Protein AF-A0A523LJW1-F1 (afdb_monomer_lite)

Structure (mmCIF, N/CA/C/O backbone):
data_AF-A0A523LJW1-F1
#
_entry.id   AF-A0A523LJW1-F1
#
loop_
_atom_site.group_PDB
_atom_site.id
_atom_site.type_symbol
_atom_site.label_atom_id
_atom_site.label_alt_id
_atom_site.label_comp_id
_atom_site.label_asym_id
_atom_site.label_entity_id
_atom_site.label_seq_id
_atom_site.pdbx_PDB_ins_code
_atom_site.Cartn_x
_atom_site.Cartn_y
_atom_site.Cartn_z
_atom_site.occupancy
_atom_site.B_iso_or_equiv
_atom_site.auth_seq_id
_atom_site.auth_comp_id
_atom_site.auth_asym_id
_atom_site.auth_atom_id
_atom_site.pdbx_PDB_model_num
ATOM 1 N N . MET A 1 1 ? 12.266 3.911 8.653 1.00 76.69 1 MET A N 1
ATOM 2 C CA . MET A 1 1 ? 10.975 4.459 8.185 1.00 76.69 1 MET A CA 1
ATOM 3 C C . MET A 1 1 ? 10.157 4.820 9.414 1.00 76.69 1 MET A C 1
ATOM 5 O O . MET A 1 1 ? 10.137 4.021 10.342 1.00 76.69 1 MET A O 1
ATOM 9 N N . LYS A 1 2 ? 9.584 6.025 9.476 1.00 90.19 2 LYS A N 1
ATOM 10 C CA . LYS A 1 2 ? 8.760 6.456 10.613 1.00 90.19 2 LYS A CA 1
ATOM 11 C C . LYS A 1 2 ? 7.357 5.871 10.452 1.00 90.19 2 LYS A C 1
ATOM 13 O O . LYS A 1 2 ? 6.753 6.067 9.399 1.00 90.19 2 LYS A O 1
ATOM 18 N N . VAL A 1 3 ? 6.855 5.181 11.475 1.00 96.88 3 VAL A N 1
ATOM 19 C CA . VAL A 1 3 ? 5.463 4.710 11.486 1.00 96.88 3 VAL A CA 1
ATOM 20 C C . VAL A 1 3 ? 4.540 5.923 11.506 1.00 96.88 3 VAL A C 1
ATOM 22 O O . VAL A 1 3 ? 4.723 6.836 12.314 1.00 96.88 3 VAL A O 1
ATOM 25 N N . THR A 1 4 ? 3.582 5.954 10.584 1.00 98.00 4 THR A N 1
ATOM 26 C CA . THR A 1 4 ? 2.590 7.026 10.479 1.00 98.00 4 THR A CA 1
ATOM 27 C C . THR A 1 4 ? 1.204 6.413 10.485 1.00 98.00 4 THR A C 1
ATOM 29 O O . THR A 1 4 ? 0.915 5.546 9.664 1.00 98.00 4 THR A O 1
ATOM 32 N N . LYS A 1 5 ? 0.356 6.883 11.401 1.00 97.88 5 LYS A N 1
ATOM 33 C CA . LYS A 1 5 ? -1.025 6.435 11.561 1.00 97.88 5 LYS A CA 1
ATOM 34 C C . LYS A 1 5 ? -1.973 7.620 11.456 1.00 97.88 5 LYS A C 1
ATOM 36 O O . LYS A 1 5 ? -1.698 8.694 12.000 1.00 97.88 5 LYS A O 1
ATOM 41 N N . LYS A 1 6 ? -3.079 7.425 10.747 1.00 98.12 6 LYS A N 1
ATOM 42 C CA . LYS A 1 6 ? -4.187 8.374 10.666 1.00 98.12 6 LYS A CA 1
ATOM 43 C C . LYS A 1 6 ? -5.488 7.651 10.940 1.00 98.12 6 LYS A C 1
ATOM 45 O O . LYS A 1 6 ? -5.697 6.554 10.436 1.00 98.12 6 LYS A O 1
ATOM 50 N N . THR A 1 7 ? -6.331 8.299 11.727 1.00 98.19 7 THR A N 1
ATOM 51 C CA . THR A 1 7 ? -7.624 7.778 12.142 1.00 98.19 7 THR A CA 1
ATOM 52 C C . THR A 1 7 ? -8.681 8.829 11.852 1.00 98.19 7 THR A C 1
ATOM 54 O O . THR A 1 7 ? -8.428 10.020 12.053 1.00 98.19 7 THR A O 1
ATOM 57 N N . PHE A 1 8 ? -9.827 8.402 11.337 1.00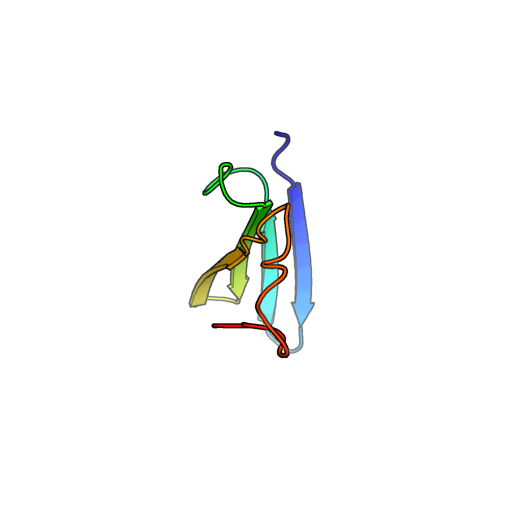 98.31 8 PHE A N 1
ATOM 58 C CA . PHE A 1 8 ? -10.953 9.275 11.037 1.00 98.31 8 PHE A CA 1
ATOM 59 C C . PHE A 1 8 ? -12.275 8.513 11.127 1.00 98.31 8 PHE A C 1
ATOM 61 O O . PHE A 1 8 ? -12.318 7.291 10.990 1.00 98.31 8 PHE A O 1
ATOM 68 N N . GLN A 1 9 ? -13.357 9.259 11.337 1.00 98.12 9 GLN A N 1
ATOM 69 C CA . GLN A 1 9 ? -14.705 8.706 11.374 1.00 98.12 9 GLN A CA 1
ATOM 70 C C . GLN A 1 9 ? -15.246 8.512 9.951 1.00 98.12 9 GLN A C 1
ATOM 72 O O . GLN A 1 9 ? -15.186 9.432 9.133 1.00 98.12 9 GLN A O 1
ATOM 77 N N . TYR A 1 10 ? -15.816 7.340 9.670 1.00 97.75 10 TYR A N 1
ATOM 78 C CA . TYR A 1 10 ? -16.507 7.019 8.423 1.00 97.75 10 TYR A CA 1
ATOM 79 C C . TYR A 1 10 ? -17.849 6.338 8.724 1.00 97.75 10 TYR A C 1
ATOM 81 O O . TYR A 1 10 ? -17.921 5.143 9.013 1.00 97.75 10 TYR A O 1
ATOM 89 N N . GLY A 1 11 ? -18.928 7.127 8.690 1.00 97.31 11 GLY A N 1
ATOM 90 C CA . GLY A 1 11 ? -20.245 6.680 9.146 1.00 97.31 11 GLY A CA 1
ATOM 91 C C . GLY A 1 11 ? -20.221 6.345 10.638 1.00 97.31 11 GLY A C 1
ATOM 92 O O . GLY A 1 11 ? -19.763 7.148 11.451 1.00 97.31 11 GLY A O 1
ATOM 93 N N . GLU A 1 12 ? -20.676 5.148 10.993 1.00 97.12 12 GLU A N 1
ATOM 94 C CA . GLU A 1 12 ? -20.681 4.653 12.378 1.00 97.12 12 GLU A CA 1
ATOM 95 C C . GLU A 1 12 ? -19.344 4.027 12.806 1.00 97.12 12 GLU A C 1
ATOM 97 O O . GLU A 1 12 ? -19.162 3.696 13.976 1.00 97.12 12 GLU A O 1
ATOM 102 N N . HIS A 1 13 ? -18.384 3.891 11.888 1.00 97.44 13 HIS A N 1
ATOM 103 C CA . HIS A 1 13 ? -17.128 3.199 12.151 1.00 97.44 13 HIS A CA 1
ATOM 104 C C . HIS A 1 13 ? -15.934 4.152 12.159 1.00 97.44 13 HIS A C 1
ATOM 106 O O . HIS A 1 13 ? -15.838 5.083 11.358 1.00 97.44 13 HIS A O 1
ATOM 112 N N . GLU A 1 14 ? -14.979 3.870 13.038 1.00 97.81 14 GLU A N 1
ATOM 113 C CA . GLU A 1 14 ? -13.665 4.495 13.004 1.00 97.81 14 GLU A CA 1
ATOM 114 C C . GLU A 1 14 ? -12.758 3.713 12.043 1.00 97.81 14 GLU A C 1
ATOM 116 O O . GLU A 1 14 ? -12.648 2.487 12.127 1.00 97.81 14 GLU A O 1
ATOM 121 N N . VAL A 1 15 ? -12.111 4.425 11.121 1.00 98.50 15 V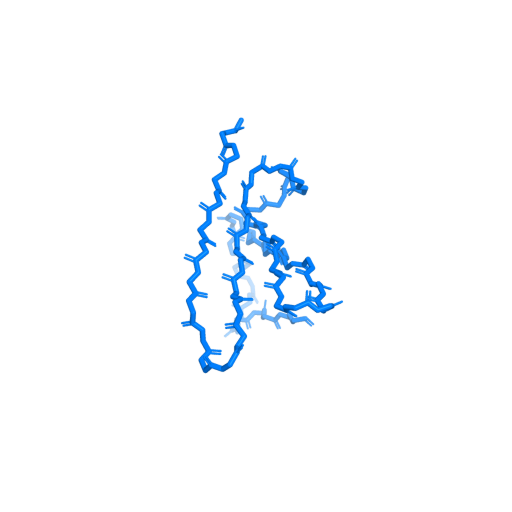AL A N 1
ATOM 122 C CA . VAL A 1 15 ? -11.147 3.860 10.175 1.00 98.50 15 VAL A CA 1
ATOM 123 C C . VAL A 1 15 ? -9.758 4.334 10.560 1.00 98.50 15 VAL A C 1
ATOM 125 O O . VAL A 1 15 ? -9.518 5.536 10.690 1.00 98.50 15 VAL A O 1
ATOM 128 N N . SER A 1 16 ? -8.821 3.397 10.690 1.00 98.25 16 SER A N 1
ATOM 129 C CA . SER A 1 16 ? -7.406 3.706 10.868 1.00 98.25 16 SER A CA 1
ATOM 130 C C . SER A 1 16 ? -6.561 3.154 9.726 1.00 98.25 16 SER A C 1
ATOM 132 O O . SER A 1 16 ? -6.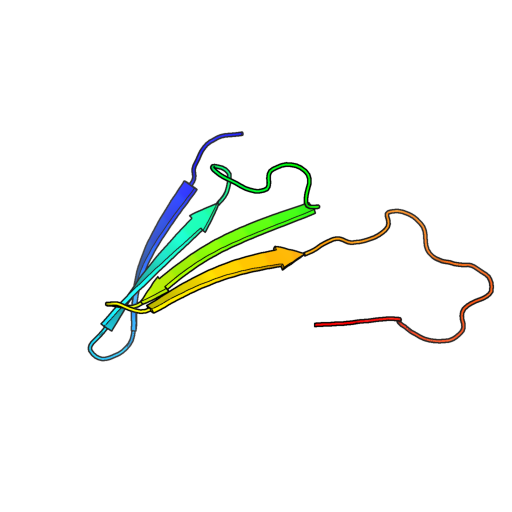760 2.037 9.255 1.00 98.25 16 SER A O 1
ATOM 134 N N . ILE A 1 17 ? -5.611 3.970 9.276 1.00 98.38 17 ILE A N 1
ATOM 135 C CA . ILE A 1 17 ? -4.663 3.650 8.213 1.00 98.38 17 ILE A CA 1
ATOM 136 C C . ILE A 1 17 ? -3.260 3.869 8.769 1.00 98.38 17 ILE A C 1
ATOM 138 O O . ILE A 1 17 ? -2.914 4.978 9.189 1.00 98.38 17 ILE A O 1
ATOM 142 N N . GLU A 1 18 ? -2.453 2.813 8.770 1.00 98.38 18 GLU A N 1
ATOM 143 C CA . GLU A 1 18 ? -1.076 2.825 9.261 1.00 98.38 18 GLU A CA 1
ATOM 144 C C . GLU A 1 18 ? -0.086 2.416 8.167 1.00 98.38 18 GLU A C 1
ATOM 146 O O . GLU A 1 18 ? -0.322 1.467 7.427 1.00 98.38 18 GLU A O 1
ATOM 151 N N . THR A 1 19 ? 1.052 3.108 8.075 1.00 98.44 19 THR A N 1
ATOM 152 C CA . THR A 1 19 ? 2.151 2.772 7.157 1.00 98.44 19 THR A CA 1
ATOM 153 C C . THR A 1 19 ? 3.515 2.843 7.846 1.00 98.44 19 THR A C 1
ATOM 155 O O . THR A 1 19 ? 3.688 3.514 8.866 1.00 98.44 19 THR A O 1
ATOM 158 N N . GLY A 1 20 ? 4.510 2.163 7.271 1.00 96.50 20 GLY A N 1
ATOM 159 C CA . GLY A 1 20 ? 5.914 2.222 7.686 1.00 96.50 20 GLY A CA 1
ATOM 160 C C . GLY A 1 20 ? 6.339 1.197 8.744 1.00 96.50 20 GLY A C 1
ATOM 161 O O . GLY A 1 20 ? 7.542 1.065 8.983 1.00 96.50 20 GLY A O 1
ATOM 162 N N . ALA A 1 21 ? 5.396 0.460 9.343 1.00 94.50 21 ALA A N 1
ATOM 163 C CA . ALA A 1 21 ? 5.679 -0.593 10.324 1.00 94.50 21 ALA A CA 1
ATOM 164 C C . ALA A 1 21 ? 6.031 -1.941 9.664 1.00 94.50 21 ALA A C 1
ATOM 166 O 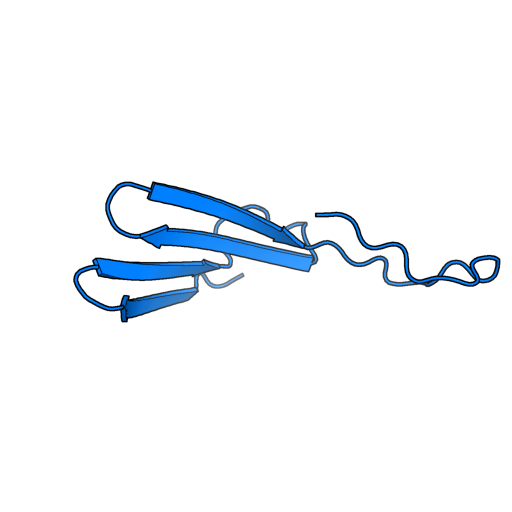O . ALA A 1 21 ? 7.063 -2.535 9.978 1.00 94.50 21 ALA A O 1
ATOM 167 N N . ILE A 1 22 ? 5.212 -2.394 8.708 1.00 95.88 22 ILE A N 1
ATOM 168 C CA . ILE A 1 22 ? 5.296 -3.718 8.067 1.00 95.88 22 ILE A CA 1
ATOM 169 C C . ILE A 1 22 ? 5.454 -3.613 6.544 1.00 95.88 22 ILE A C 1
ATOM 171 O O . ILE A 1 22 ? 5.217 -2.556 5.965 1.00 95.88 22 ILE A O 1
ATOM 175 N N . ALA A 1 23 ? 5.900 -4.703 5.904 1.00 96.62 23 ALA A N 1
ATOM 176 C CA . ALA A 1 23 ? 6.069 -4.821 4.447 1.00 96.62 23 ALA A CA 1
ATOM 177 C C . ALA A 1 23 ? 6.915 -3.704 3.788 1.00 96.62 23 ALA A C 1
ATOM 179 O O . ALA A 1 23 ? 6.693 -3.325 2.644 1.00 96.62 23 ALA A O 1
ATOM 180 N N . ARG A 1 24 ? 7.946 -3.212 4.491 1.00 95.94 24 ARG A N 1
ATOM 181 C CA . ARG A 1 24 ? 8.787 -2.062 4.084 1.00 95.94 24 ARG A CA 1
ATOM 182 C C . ARG A 1 24 ? 9.604 -2.252 2.794 1.00 95.94 24 ARG A C 1
ATOM 184 O O . ARG A 1 24 ? 10.279 -1.318 2.381 1.00 95.94 24 ARG A O 1
ATOM 191 N N . GLN A 1 25 ? 9.616 -3.456 2.223 1.00 97.31 25 GLN A N 1
ATOM 192 C CA . GLN A 1 25 ? 10.260 -3.729 0.933 1.00 97.31 25 GLN A CA 1
ATOM 193 C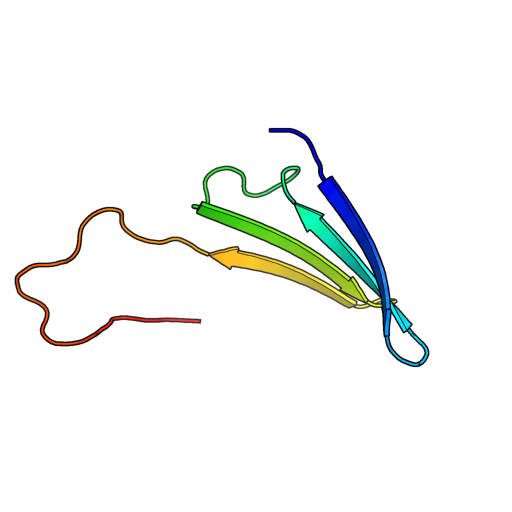 C . GLN A 1 25 ? 9.328 -3.471 -0.258 1.00 97.31 25 GLN A C 1
ATOM 195 O O . GLN A 1 25 ? 9.819 -3.310 -1.371 1.00 97.31 25 GLN A O 1
ATOM 200 N N . ALA A 1 26 ? 8.009 -3.432 -0.042 1.00 97.88 26 ALA A N 1
ATOM 201 C CA . ALA A 1 26 ? 7.075 -2.974 -1.062 1.00 97.88 26 ALA A CA 1
ATOM 202 C C . ALA A 1 26 ? 7.243 -1.464 -1.286 1.00 97.88 26 ALA A C 1
ATOM 204 O O . ALA A 1 26 ? 7.654 -0.738 -0.379 1.00 97.88 26 ALA A O 1
ATOM 205 N N . ASP A 1 27 ? 6.885 -0.981 -2.477 1.00 97.25 27 ASP A N 1
ATOM 206 C CA . ASP A 1 27 ? 6.931 0.455 -2.774 1.00 97.25 27 ASP A CA 1
ATOM 207 C C . ASP A 1 27 ? 5.904 1.241 -1.948 1.00 97.25 27 ASP A C 1
ATOM 209 O O . ASP A 1 27 ? 6.153 2.381 -1.560 1.00 97.25 27 ASP A O 1
ATOM 213 N N . GLY A 1 28 ? 4.762 0.618 -1.648 1.00 97.25 28 GLY A N 1
ATOM 214 C CA . GLY A 1 28 ? 3.768 1.127 -0.713 1.00 97.25 28 GLY A CA 1
ATOM 215 C C . GLY A 1 28 ? 3.130 -0.004 0.086 1.00 97.25 28 GLY A C 1
ATOM 216 O O . GLY A 1 28 ? 2.843 -1.070 -0.455 1.00 97.25 28 GLY A O 1
ATOM 217 N N . ALA A 1 29 ? 2.895 0.228 1.376 1.00 98.38 29 ALA A N 1
ATOM 218 C CA . ALA A 1 29 ? 2.188 -0.704 2.247 1.00 98.38 29 ALA A CA 1
ATOM 219 C C . ALA A 1 29 ? 1.361 0.054 3.287 1.00 98.38 29 ALA A C 1
ATOM 221 O O . ALA A 1 29 ? 1.874 0.974 3.936 1.00 98.38 29 ALA A O 1
ATOM 222 N N . VAL A 1 30 ? 0.102 -0.345 3.458 1.00 98.38 30 VAL A N 1
ATOM 223 C CA . VAL A 1 30 ? -0.791 0.168 4.498 1.00 98.38 30 VAL A CA 1
ATOM 224 C C . VAL A 1 30 ? -1.514 -0.973 5.198 1.00 98.38 30 VAL A C 1
ATOM 226 O O . VAL A 1 30 ? -1.982 -1.915 4.562 1.00 98.38 30 VAL A O 1
ATOM 229 N N . LEU A 1 31 ? -1.623 -0.869 6.515 1.00 98.12 31 LEU A N 1
ATOM 230 C CA . LEU A 1 31 ? -2.543 -1.666 7.306 1.00 98.12 31 LEU A CA 1
ATOM 231 C C . LEU A 1 31 ? -3.788 -0.817 7.546 1.00 98.12 31 LEU A C 1
ATOM 233 O O . LEU A 1 31 ? -3.709 0.232 8.189 1.00 98.12 31 LEU A O 1
ATOM 237 N N . VAL A 1 32 ? -4.914 -1.249 6.986 1.00 98.31 32 VAL A N 1
ATOM 238 C CA . VAL A 1 32 ? -6.210 -0.596 7.165 1.00 98.31 32 VAL A CA 1
ATOM 239 C C . VAL A 1 32 ? -7.016 -1.416 8.154 1.00 98.31 32 VAL A C 1
ATOM 241 O O . VAL A 1 32 ? -7.140 -2.631 8.009 1.00 98.31 32 VAL A O 1
ATOM 244 N N . ASN A 1 33 ? -7.563 -0.750 9.159 1.00 98.25 33 ASN A N 1
ATOM 245 C CA . ASN A 1 33 ? -8.482 -1.345 10.111 1.00 98.25 33 ASN A CA 1
ATOM 246 C C . ASN A 1 33 ? -9.760 -0.504 10.163 1.00 98.25 33 ASN A C 1
ATOM 248 O O . ASN A 1 33 ? -9.695 0.725 10.233 1.00 98.25 33 ASN A O 1
ATOM 252 N N . MET A 1 34 ? -10.898 -1.189 10.128 1.00 98.06 34 MET A N 1
ATOM 253 C CA . MET A 1 34 ? -12.223 -0.621 10.330 1.00 98.06 34 MET A CA 1
ATOM 254 C C . MET A 1 34 ? -13.004 -1.573 11.238 1.00 98.06 34 MET A C 1
ATOM 256 O O . MET A 1 34 ? -13.369 -2.677 10.825 1.00 98.06 34 MET A O 1
ATOM 260 N N . ALA A 1 35 ? -13.221 -1.152 12.485 1.00 92.31 35 ALA A N 1
ATOM 261 C CA . ALA A 1 35 ? -13.768 -1.992 13.551 1.00 92.31 35 ALA A CA 1
ATOM 262 C C . ALA A 1 35 ? -12.994 -3.325 13.709 1.00 92.31 35 ALA A C 1
ATOM 264 O O . ALA A 1 35 ? -11.801 -3.326 14.014 1.00 92.31 35 ALA A O 1
ATOM 265 N N . GLU A 1 36 ? -13.653 -4.468 13.508 1.00 93.50 36 GLU A N 1
ATOM 266 C CA . GLU A 1 36 ? -13.053 -5.803 13.668 1.00 93.50 36 GLU A CA 1
ATOM 267 C C . GLU A 1 36 ? -12.397 -6.338 12.385 1.00 93.50 36 GLU A C 1
ATOM 269 O O . GLU A 1 36 ? -11.777 -7.400 12.397 1.00 93.50 36 GLU A O 1
ATOM 274 N N . THR A 1 37 ? -12.501 -5.609 11.269 1.00 97.31 37 THR A N 1
ATOM 275 C CA . THR A 1 37 ? -11.917 -6.027 9.989 1.00 97.31 37 THR A CA 1
ATOM 276 C C . THR A 1 37 ? -10.586 -5.327 9.752 1.00 97.31 37 THR A C 1
ATOM 278 O O . THR A 1 37 ? -10.482 -4.101 9.821 1.00 97.31 37 THR A O 1
ATOM 281 N N . MET A 1 38 ? -9.559 -6.113 9.428 1.00 97.69 38 MET A N 1
ATOM 282 C CA . MET A 1 38 ? -8.222 -5.619 9.119 1.00 97.69 38 MET A CA 1
ATOM 283 C C . MET A 1 38 ? -7.742 -6.174 7.781 1.00 97.69 38 MET A C 1
ATOM 285 O O . MET A 1 38 ? -7.846 -7.372 7.526 1.00 97.69 38 MET A O 1
ATOM 289 N N . VAL A 1 39 ? -7.181 -5.301 6.945 1.00 98.31 39 VAL A N 1
ATOM 290 C CA . VAL A 1 39 ? -6.619 -5.659 5.641 1.00 98.31 39 VAL A CA 1
ATOM 291 C C . VAL A 1 39 ? -5.235 -5.036 5.498 1.00 98.31 39 VAL A C 1
ATOM 293 O O . VAL A 1 39 ? -5.055 -3.829 5.666 1.00 98.31 39 VAL A O 1
ATOM 296 N N . LEU A 1 40 ? -4.249 -5.869 5.168 1.00 98.19 40 LEU A N 1
ATOM 297 C CA . LEU A 1 40 ? -2.936 -5.419 4.720 1.00 98.19 40 LEU A CA 1
ATOM 298 C C . LEU A 1 40 ? -2.966 -5.253 3.202 1.00 98.19 40 LEU A C 1
ATOM 300 O O . LEU A 1 40 ? -3.189 -6.222 2.481 1.00 98.19 40 LEU A O 1
ATOM 304 N N . VAL A 1 41 ? -2.701 -4.040 2.725 1.00 98.38 41 VAL A N 1
ATOM 305 C CA . VAL A 1 41 ? -2.603 -3.731 1.297 1.00 98.38 41 VAL A CA 1
ATOM 306 C C . VAL A 1 41 ? -1.171 -3.335 0.972 1.00 98.38 41 VAL A C 1
ATOM 308 O O . VAL A 1 41 ? -0.594 -2.460 1.621 1.00 98.38 41 VAL A O 1
ATOM 311 N N . THR A 1 42 ? -0.602 -3.960 -0.055 1.00 98.31 42 THR A N 1
ATOM 312 C CA . THR A 1 42 ? 0.731 -3.641 -0.575 1.00 98.31 42 THR A CA 1
ATOM 313 C C . THR A 1 42 ? 0.664 -3.358 -2.067 1.00 98.31 42 THR A C 1
ATOM 315 O O . THR A 1 42 ? -0.047 -4.053 -2.785 1.00 98.31 42 THR A O 1
ATOM 318 N N . ALA A 1 43 ? 1.445 -2.392 -2.541 1.00 98.19 43 ALA A N 1
ATOM 319 C CA . ALA A 1 43 ? 1.612 -2.092 -3.956 1.00 98.19 43 ALA A CA 1
ATOM 320 C C . ALA A 1 43 ? 3.098 -2.126 -4.327 1.00 98.19 43 ALA A C 1
ATOM 322 O O . ALA A 1 43 ? 3.947 -1.599 -3.600 1.00 98.19 43 ALA A O 1
ATOM 323 N N . VAL A 1 44 ? 3.404 -2.745 -5.468 1.00 98.19 44 VAL A N 1
ATOM 324 C CA . VAL A 1 44 ? 4.761 -2.836 -6.018 1.00 98.19 44 VAL A CA 1
ATOM 325 C C . VAL A 1 44 ? 4.728 -2.409 -7.478 1.00 98.19 44 VAL A C 1
ATOM 327 O O . VAL A 1 44 ? 3.992 -2.972 -8.285 1.00 98.19 44 VAL A O 1
ATOM 330 N N . GLY A 1 45 ? 5.540 -1.413 -7.811 1.00 97.44 45 GLY A N 1
ATOM 331 C CA . GLY A 1 45 ? 5.710 -0.893 -9.157 1.00 97.44 45 GLY A CA 1
ATOM 332 C C . GLY A 1 45 ? 7.137 -1.124 -9.636 1.00 97.44 45 GLY A C 1
ATOM 333 O O . GLY A 1 45 ? 8.097 -0.609 -9.058 1.00 97.44 45 GLY A O 1
ATOM 334 N N . ARG A 1 46 ? 7.297 -1.860 -10.741 1.00 96.25 46 ARG A N 1
ATOM 335 C CA . ARG A 1 46 ? 8.608 -1.975 -11.395 1.00 96.25 46 ARG A CA 1
ATOM 336 C C . ARG A 1 46 ? 9.099 -0.581 -11.793 1.00 96.25 46 ARG A C 1
ATOM 338 O O . ARG A 1 46 ? 8.357 0.190 -12.392 1.00 96.25 46 ARG A O 1
ATOM 345 N N . LYS A 1 47 ? 10.363 -0.269 -11.482 1.00 96.25 47 LYS A N 1
ATOM 346 C CA . LYS A 1 47 ? 10.977 1.035 -11.806 1.00 96.25 47 LYS A CA 1
ATOM 347 C C . LYS A 1 47 ? 11.184 1.244 -13.306 1.00 96.25 47 LYS A C 1
ATOM 349 O O . LYS A 1 47 ? 11.303 2.380 -13.748 1.00 96.25 47 LYS A O 1
ATOM 354 N N . THR A 1 48 ? 11.230 0.159 -14.071 1.00 96.12 48 THR A N 1
ATOM 355 C CA . THR A 1 48 ? 11.389 0.170 -15.523 1.00 96.12 48 THR A CA 1
ATOM 356 C C . THR A 1 48 ? 10.204 -0.524 -16.185 1.00 96.12 48 THR A C 1
ATOM 358 O O . THR A 1 48 ? 9.754 -1.585 -15.742 1.00 96.12 48 THR A O 1
ATOM 361 N N . ALA A 1 49 ? 9.692 0.09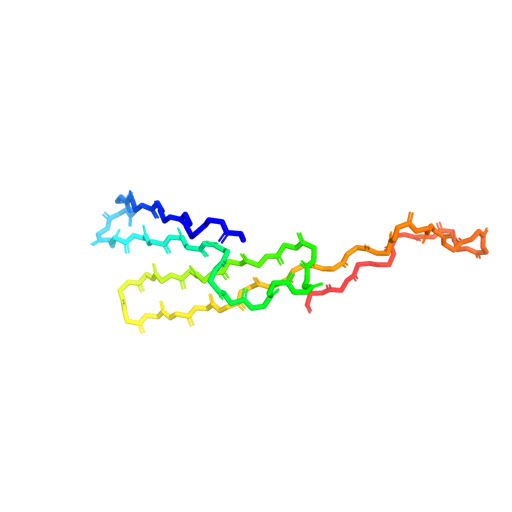9 -17.246 1.00 94.88 49 ALA A N 1
ATOM 362 C CA . ALA A 1 49 ? 8.680 -0.498 -18.105 1.00 94.88 49 ALA A CA 1
ATOM 363 C C . ALA A 1 49 ? 9.305 -1.573 -19.008 1.00 94.88 49 ALA A C 1
ATOM 365 O O . ALA A 1 49 ? 10.497 -1.527 -19.315 1.00 94.88 49 ALA A O 1
ATOM 366 N N . ASP A 1 50 ? 8.486 -2.533 -19.433 1.00 95.19 50 ASP A N 1
ATOM 367 C CA . ASP A 1 50 ? 8.863 -3.513 -20.450 1.00 95.19 50 ASP A CA 1
ATOM 368 C C . ASP A 1 50 ? 8.684 -2.874 -21.840 1.00 95.19 50 ASP A C 1
ATOM 370 O O . ASP A 1 50 ? 7.544 -2.590 -22.214 1.00 95.19 50 ASP A O 1
ATOM 374 N N . PRO A 1 51 ? 9.766 -2.620 -22.602 1.00 93.94 51 PRO A N 1
ATOM 375 C CA . PRO A 1 51 ? 9.679 -1.930 -23.889 1.00 93.94 51 PRO A CA 1
ATOM 376 C C . PRO A 1 51 ? 8.926 -2.736 -24.956 1.00 93.94 51 PRO A C 1
ATOM 378 O O . PRO A 1 51 ? 8.498 -2.159 -25.950 1.00 93.94 51 PRO A O 1
ATOM 381 N N . GLY A 1 52 ? 8.764 -4.051 -24.769 1.00 96.06 52 GLY A N 1
ATOM 382 C CA . GLY A 1 52 ? 8.005 -4.912 -25.677 1.00 96.06 52 GLY A CA 1
ATOM 383 C C . GLY A 1 52 ? 6.510 -4.981 -25.364 1.00 96.06 52 GLY A C 1
ATOM 384 O O . GLY A 1 52 ? 5.801 -5.750 -26.008 1.00 96.06 52 GLY A O 1
ATOM 385 N N . ARG A 1 53 ? 6.028 -4.238 -24.361 1.00 95.00 53 ARG A N 1
ATOM 386 C CA . ARG A 1 53 ? 4.645 -4.317 -23.885 1.00 95.00 53 ARG A CA 1
ATOM 387 C C . ARG A 1 53 ? 3.818 -3.132 -24.358 1.00 95.00 53 ARG A C 1
ATOM 389 O O . ARG A 1 53 ? 4.173 -1.985 -24.111 1.00 95.00 53 ARG A O 1
ATOM 396 N N . ASP A 1 54 ? 2.688 -3.429 -24.984 1.00 95.75 54 ASP A N 1
ATOM 397 C CA . ASP A 1 54 ? 1.765 -2.463 -25.590 1.00 95.75 54 ASP A CA 1
ATOM 398 C C . ASP A 1 54 ? 0.546 -2.127 -24.709 1.00 95.75 54 ASP A C 1
ATOM 400 O O . ASP A 1 54 ? -0.267 -1.277 -25.066 1.00 95.75 54 ASP A O 1
ATOM 404 N N . PHE A 1 55 ? 0.433 -2.748 -23.532 1.00 95.88 55 PHE A N 1
ATOM 405 C CA . PHE A 1 55 ? -0.624 -2.496 -22.551 1.00 95.88 55 PHE A CA 1
ATOM 406 C C . PHE A 1 55 ? -0.059 -2.278 -21.141 1.00 95.88 55 PHE A C 1
ATOM 408 O O . PHE A 1 55 ? 1.097 -2.589 -20.855 1.00 95.88 55 PHE A O 1
ATOM 415 N N . PHE A 1 56 ? -0.890 -1.768 -20.228 1.00 95.75 56 PHE A N 1
ATOM 416 C CA . PHE A 1 56 ? -0.529 -1.586 -18.821 1.00 95.75 56 PHE A CA 1
ATOM 417 C C . PHE A 1 56 ? -0.873 -2.843 -17.993 1.00 95.75 56 PHE A C 1
ATOM 419 O O . PHE A 1 56 ? -2.057 -3.108 -17.769 1.00 95.75 56 PHE A O 1
ATOM 426 N N . PRO A 1 57 ? 0.117 -3.637 -17.529 1.00 94.81 57 PRO A N 1
ATOM 427 C CA . PRO A 1 57 ? -0.144 -4.859 -16.774 1.00 94.81 57 PRO A CA 1
ATOM 428 C C . PRO A 1 57 ? -0.412 -4.544 -15.297 1.00 94.81 57 PRO A C 1
ATOM 430 O O . PRO A 1 57 ? 0.511 -4.499 -14.484 1.00 94.81 57 PRO A O 1
ATOM 433 N N . LEU A 1 58 ? -1.683 -4.345 -14.951 1.00 97.12 58 LEU A N 1
ATOM 434 C CA . LEU A 1 58 ? -2.139 -4.204 -13.569 1.00 97.12 58 LEU A CA 1
ATOM 435 C C . LEU A 1 58 ? -2.739 -5.518 -13.062 1.00 97.12 58 LEU A C 1
ATOM 437 O O . LEU A 1 58 ? -3.464 -6.205 -13.778 1.00 97.12 58 LEU A O 1
ATOM 441 N N . THR A 1 59 ? -2.457 -5.863 -11.812 1.00 96.75 59 THR A N 1
ATOM 442 C CA . THR A 1 59 ? -3.059 -7.003 -11.114 1.00 96.75 59 THR A CA 1
ATOM 443 C C . THR A 1 59 ? -3.356 -6.576 -9.684 1.00 96.75 59 THR A C 1
ATOM 445 O O . THR A 1 59 ? -2.552 -5.851 -9.094 1.00 96.75 59 THR A O 1
ATOM 448 N N . VAL A 1 60 ? -4.525 -6.980 -9.182 1.00 95.62 60 VAL A N 1
ATOM 449 C CA . VAL A 1 60 ? -4.997 -6.730 -7.812 1.00 95.62 60 VAL A CA 1
ATOM 450 C C . VAL A 1 60 ? -4.912 -8.026 -7.028 1.00 95.62 60 VAL A C 1
ATOM 452 O O . VAL A 1 60 ? -5.397 -9.045 -7.568 1.00 95.62 60 VAL A O 1
#

Radius of gyration: 15.43 Å; chains: 1; bounding box: 32×16×39 Å

Foldseek 3Di:
DDKDKDWDDDPPWIKMWIFDPPPVVAPGWIWIDIPPDIDIDGHHDDPDDDPPDPDDDDDD

Sequence (60 aa):
MKVTKKTFQYGEHEVSIETGAIARQADGAVLVNMAETMVLVTAVGRKTADPGRDFFPLTV

pLDDT: mean 96.56, std 3.07, range [76.69, 98.5]

Secondary structure (DSSP, 8-state):
---EEEEEEETTEEEEEEESSS-TTSSEEEEEEETTEEEEEEE---SS--TT--S-----